Protein AF-A0A2G9NLF1-F1 (afdb_monomer)

Secondary structure (DSSP, 8-state):
-EEEEEP--TT-GGG-HHHHHHHHHHHHHGGGTEEEEE--HHHHTSTT---SEEEEEEEETT-SS-EEE--GGGGGT-TTS--SSSHHHHHHHHHHHTTS-SEEEEEEEEPP-TT--HHHHHHHHHHHHHHHHHT-

Sequence (136 aa):
MKKIYVLGNKGFEEDSLPLNIMDNLQVKFYDKGIEFIHVDPMEFFTDENDEEDLILIDTDVNTSVVRVLEDIDMIESTPNVSLHDFDLGTTLKIMKKLGKLKSVKIICVPQYFEGIDEGKILDDICEKIEEIMKSN

Structure (mmCIF, N/CA/C/O backbone):
data_AF-A0A2G9NLF1-F1
#
_entry.id   AF-A0A2G9NLF1-F1
#
loop_
_atom_site.group_PDB
_atom_site.id
_atom_site.type_symbol
_atom_site.label_atom_id
_atom_site.label_alt_id
_atom_site.label_comp_id
_atom_site.label_asym_id
_atom_site.label_entity_id
_atom_site.label_seq_id
_atom_site.pdbx_PDB_ins_code
_atom_site.Cartn_x
_atom_site.Cartn_y
_atom_site.Cartn_z
_atom_site.occupancy
_atom_site.B_iso_or_equiv
_atom_site.auth_seq_id
_atom_site.auth_comp_id
_atom_site.auth_asym_id
_atom_site.auth_atom_id
_atom_site.pdbx_PDB_model_num
ATOM 1 N N . MET A 1 1 ? -6.905 14.817 6.436 1.00 64.12 1 MET A N 1
ATOM 2 C CA . MET A 1 1 ? -6.043 14.277 5.365 1.00 64.12 1 MET A CA 1
ATOM 3 C C . MET A 1 1 ? -5.847 12.809 5.662 1.00 64.12 1 MET A C 1
ATOM 5 O O . MET A 1 1 ? -5.749 12.481 6.838 1.00 64.12 1 MET A O 1
ATOM 9 N N . LYS A 1 2 ? -5.895 11.943 4.649 1.00 77.56 2 LYS A N 1
ATOM 10 C CA . LYS A 1 2 ? -5.616 10.512 4.836 1.00 77.56 2 LYS A CA 1
ATOM 11 C C . LYS A 1 2 ? -4.124 10.282 4.635 1.00 77.56 2 LYS A C 1
ATOM 13 O O . LYS A 1 2 ? -3.570 10.819 3.677 1.00 77.56 2 LYS A O 1
ATOM 18 N N . LYS A 1 3 ? -3.498 9.517 5.522 1.00 83.12 3 LYS A N 1
ATOM 19 C CA . LYS A 1 3 ? -2.078 9.185 5.428 1.00 83.12 3 LYS A CA 1
ATOM 20 C C . LYS A 1 3 ? -1.914 7.810 4.797 1.00 83.12 3 LYS A C 1
ATOM 22 O O . LYS A 1 3 ? -2.695 6.899 5.061 1.00 83.12 3 LYS A O 1
ATOM 27 N N . ILE A 1 4 ? -0.926 7.688 3.925 1.00 84.94 4 ILE A N 1
ATOM 28 C CA . ILE A 1 4 ? -0.481 6.423 3.355 1.00 84.94 4 ILE A CA 1
ATOM 29 C C . ILE A 1 4 ? 0.993 6.291 3.694 1.00 84.94 4 ILE A C 1
ATOM 31 O O . ILE A 1 4 ? 1.803 7.149 3.342 1.00 84.94 4 ILE A O 1
ATOM 35 N N . TYR A 1 5 ? 1.334 5.221 4.393 1.00 83.88 5 TYR A N 1
ATOM 36 C CA . TYR A 1 5 ? 2.694 4.989 4.841 1.00 83.88 5 TYR A CA 1
ATOM 37 C C . TYR A 1 5 ? 3.415 4.121 3.822 1.00 83.88 5 TYR A C 1
ATOM 39 O O . TYR A 1 5 ? 2.937 3.049 3.461 1.00 83.88 5 TYR A O 1
ATOM 47 N N . VAL A 1 6 ? 4.550 4.601 3.334 1.00 80.69 6 VAL A N 1
ATOM 48 C CA . VAL A 1 6 ? 5.376 3.898 2.357 1.00 80.69 6 VAL A CA 1
ATOM 49 C C . VAL A 1 6 ? 6.554 3.291 3.098 1.00 80.69 6 VAL A C 1
ATOM 51 O O . VAL A 1 6 ? 7.309 4.003 3.755 1.00 80.69 6 VAL A O 1
ATOM 54 N N . LEU A 1 7 ? 6.681 1.977 3.000 1.00 76.38 7 LEU A N 1
ATOM 55 C CA . LEU A 1 7 ? 7.796 1.180 3.477 1.00 76.38 7 LEU A CA 1
ATOM 56 C C . LEU A 1 7 ? 8.724 0.925 2.285 1.00 76.38 7 LEU A C 1
ATOM 58 O O . LEU A 1 7 ? 8.271 0.747 1.153 1.00 76.38 7 LEU A O 1
ATOM 62 N N . GLY A 1 8 ? 10.025 0.989 2.532 1.00 66.31 8 GLY A N 1
ATOM 63 C CA . GLY A 1 8 ? 11.040 0.746 1.515 1.00 66.31 8 GLY A CA 1
ATOM 64 C C . GLY A 1 8 ? 12.390 1.321 1.918 1.00 66.31 8 GLY A C 1
ATOM 65 O O . GLY A 1 8 ? 12.482 2.296 2.675 1.00 66.31 8 GLY A O 1
ATOM 66 N N . ASN A 1 9 ? 13.454 0.729 1.399 1.00 65.06 9 ASN A N 1
ATOM 67 C CA . ASN A 1 9 ? 14.825 1.075 1.719 1.00 65.06 9 ASN A CA 1
ATOM 68 C C . ASN A 1 9 ? 15.547 1.674 0.504 1.00 65.06 9 ASN A C 1
ATOM 70 O O . ASN A 1 9 ? 15.893 0.979 -0.448 1.00 65.06 9 ASN A O 1
ATOM 74 N N . LYS A 1 10 ? 15.887 2.971 0.577 1.00 56.06 10 LYS A N 1
ATOM 75 C CA . LYS A 1 10 ? 16.693 3.661 -0.456 1.00 56.06 10 LYS A CA 1
ATOM 76 C C . LYS A 1 10 ? 18.085 3.047 -0.661 1.00 56.06 10 LYS A C 1
ATOM 78 O O . LYS A 1 10 ? 18.739 3.365 -1.649 1.00 56.06 10 LYS A O 1
ATOM 83 N N . GLY A 1 11 ? 18.566 2.233 0.280 1.00 52.09 11 GLY A N 1
ATOM 84 C CA . GLY A 1 11 ? 19.873 1.582 0.222 1.00 52.09 11 GLY A CA 1
ATOM 85 C C . GLY A 1 11 ? 19.940 0.353 -0.688 1.00 52.09 11 GLY A C 1
ATOM 86 O O . GLY A 1 11 ? 21.046 -0.100 -0.974 1.00 52.09 11 GLY A O 1
ATOM 87 N N . PHE A 1 12 ? 18.798 -0.168 -1.151 1.00 59.56 12 PHE A N 1
ATOM 88 C CA . PHE A 1 12 ? 18.723 -1.323 -2.045 1.00 59.56 12 PHE A CA 1
ATOM 89 C C . PHE A 1 12 ? 17.931 -0.952 -3.301 1.00 59.56 12 PHE A C 1
ATOM 91 O O . PHE A 1 12 ? 16.780 -0.538 -3.210 1.00 59.56 12 PHE A O 1
ATOM 98 N N . GLU A 1 13 ? 18.539 -1.096 -4.485 1.00 58.47 13 GLU A N 1
ATOM 99 C CA . GLU A 1 13 ? 17.883 -0.763 -5.765 1.00 58.47 13 GLU A CA 1
ATOM 100 C C . GLU A 1 13 ? 16.560 -1.529 -5.942 1.00 58.47 13 GLU A C 1
ATOM 102 O O . GLU A 1 13 ? 15.573 -0.952 -6.398 1.00 58.47 13 GLU A O 1
ATOM 107 N N . GLU A 1 14 ? 16.517 -2.777 -5.471 1.00 59.66 14 GLU A N 1
ATOM 108 C CA . GLU A 1 14 ? 15.363 -3.689 -5.507 1.00 59.66 14 GLU A CA 1
ATOM 109 C C . GLU A 1 14 ? 14.163 -3.201 -4.667 1.00 59.66 14 GLU A C 1
ATOM 111 O O . GLU A 1 14 ? 13.021 -3.529 -4.992 1.00 59.66 14 GLU A O 1
ATOM 116 N N . ASP A 1 15 ? 14.412 -2.367 -3.648 1.00 61.00 15 ASP A N 1
ATOM 117 C CA . ASP A 1 15 ? 13.430 -1.848 -2.677 1.00 61.00 15 ASP A CA 1
ATOM 118 C C . ASP A 1 15 ? 13.223 -0.319 -2.793 1.00 61.00 15 ASP A C 1
ATOM 120 O O . ASP A 1 15 ? 12.481 0.321 -2.045 1.00 61.00 15 ASP A O 1
ATOM 124 N N . SER A 1 16 ? 13.880 0.303 -3.776 1.00 67.50 16 SER A N 1
ATOM 125 C CA . SER A 1 16 ? 13.771 1.740 -4.042 1.00 67.50 16 SER A CA 1
ATOM 126 C C . SER A 1 16 ? 12.501 2.114 -4.814 1.00 67.50 16 SER A C 1
ATOM 128 O O . SER A 1 16 ? 12.134 3.289 -4.870 1.00 67.50 16 SER A O 1
ATOM 130 N N . LEU A 1 17 ? 11.804 1.128 -5.392 1.00 70.25 17 LEU A N 1
ATOM 131 C CA . LEU A 1 17 ? 10.680 1.354 -6.297 1.00 70.25 17 LEU A CA 1
ATOM 132 C C . LEU A 1 17 ? 9.517 2.123 -5.642 1.00 70.25 17 LEU A C 1
ATOM 134 O O . LEU A 1 17 ? 9.117 3.133 -6.225 1.00 70.25 17 LEU A O 1
ATOM 138 N N . PRO A 1 18 ? 9.013 1.760 -4.439 1.00 69.56 18 PRO A N 1
ATOM 139 C CA . PRO A 1 18 ? 7.953 2.521 -3.770 1.00 69.56 18 PRO A CA 1
ATOM 140 C C . PRO A 1 18 ? 8.362 3.961 -3.447 1.00 69.56 18 PRO A C 1
ATOM 142 O O . PRO A 1 18 ? 7.525 4.861 -3.456 1.00 69.56 18 PRO A O 1
ATOM 145 N N . LEU A 1 19 ? 9.652 4.195 -3.202 1.00 73.12 19 LEU A N 1
ATOM 146 C CA . LEU A 1 19 ? 10.200 5.509 -2.862 1.00 73.12 19 LEU A CA 1
ATOM 147 C C . LEU A 1 19 ? 10.369 6.390 -4.098 1.00 73.12 19 LEU A C 1
ATOM 149 O O . LEU A 1 19 ? 10.076 7.581 -4.035 1.00 73.12 19 LEU A O 1
ATOM 153 N N . ASN A 1 20 ? 10.783 5.808 -5.223 1.00 74.56 20 ASN A N 1
ATOM 154 C CA . ASN A 1 20 ? 10.922 6.514 -6.497 1.00 74.56 20 ASN A CA 1
ATOM 155 C C . ASN A 1 20 ? 9.558 6.951 -7.046 1.00 74.56 20 ASN A C 1
ATOM 157 O O . ASN A 1 20 ? 9.416 8.046 -7.590 1.00 74.56 20 ASN A O 1
ATOM 161 N N . ILE A 1 21 ? 8.531 6.114 -6.878 1.00 79.00 21 ILE A N 1
ATOM 162 C CA . ILE A 1 21 ? 7.167 6.441 -7.307 1.00 79.00 21 ILE A CA 1
ATOM 163 C C . ILE A 1 21 ? 6.405 7.292 -6.284 1.00 79.00 21 ILE A C 1
ATOM 165 O O . ILE A 1 21 ? 5.389 7.882 -6.649 1.00 79.00 21 ILE A O 1
ATOM 169 N N . MET A 1 22 ? 6.885 7.394 -5.038 1.00 82.12 22 MET A N 1
ATOM 170 C CA . MET A 1 22 ? 6.237 8.164 -3.970 1.00 82.12 22 MET A CA 1
ATOM 171 C C . MET A 1 22 ? 6.013 9.620 -4.377 1.00 82.12 22 MET A C 1
ATOM 173 O O . MET A 1 22 ? 4.906 10.127 -4.216 1.00 82.12 22 MET A O 1
ATOM 177 N N . ASP A 1 23 ? 7.020 10.269 -4.966 1.00 81.06 23 ASP A N 1
ATOM 178 C CA . ASP A 1 23 ? 6.915 11.663 -5.407 1.00 81.06 23 ASP A CA 1
ATOM 179 C C . ASP 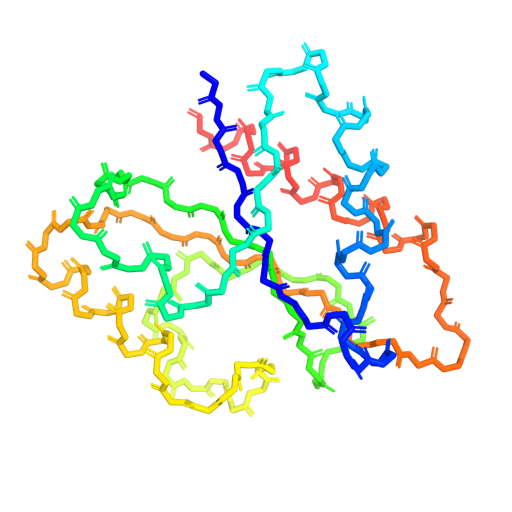A 1 23 ? 5.811 11.826 -6.468 1.00 81.06 23 ASP A C 1
ATOM 181 O O . ASP A 1 23 ? 4.997 12.751 -6.408 1.00 81.06 23 ASP A O 1
ATOM 185 N N . ASN A 1 24 ? 5.712 10.878 -7.408 1.00 83.06 24 ASN A N 1
ATOM 186 C CA . ASN A 1 24 ? 4.665 10.870 -8.433 1.00 83.06 24 ASN A CA 1
ATOM 187 C C . ASN A 1 24 ? 3.272 10.630 -7.834 1.00 83.06 24 ASN A C 1
ATOM 189 O O . ASN A 1 24 ? 2.302 11.277 -8.240 1.00 83.06 24 ASN A O 1
ATOM 193 N N . LEU A 1 25 ? 3.160 9.720 -6.863 1.00 82.81 25 LEU A N 1
ATOM 194 C CA . LEU A 1 25 ? 1.917 9.460 -6.136 1.00 82.81 25 LEU A CA 1
ATOM 195 C C . LEU A 1 25 ? 1.484 10.694 -5.340 1.00 82.81 25 LEU A C 1
ATOM 197 O O . LEU A 1 25 ? 0.319 11.090 -5.395 1.00 82.81 25 LEU A O 1
ATOM 201 N N . GLN A 1 26 ? 2.425 11.353 -4.668 1.00 83.56 26 GLN A N 1
ATOM 202 C CA . GLN A 1 26 ? 2.163 12.559 -3.900 1.00 83.56 26 GLN A CA 1
ATOM 203 C C . GLN A 1 26 ? 1.652 13.686 -4.794 1.00 83.56 26 GLN A C 1
ATOM 205 O O . GLN A 1 26 ? 0.665 14.323 -4.441 1.00 83.56 26 GLN A O 1
ATOM 210 N N . VAL A 1 27 ? 2.230 13.876 -5.985 1.00 84.00 27 VAL A N 1
ATOM 211 C CA . VAL A 1 27 ? 1.712 14.835 -6.975 1.00 84.00 27 VAL A CA 1
ATOM 212 C C . VAL A 1 27 ? 0.311 14.440 -7.460 1.00 84.00 27 VAL A C 1
ATOM 214 O O . VAL A 1 27 ? -0.584 15.284 -7.465 1.00 84.00 27 VAL A O 1
ATOM 217 N N . LYS A 1 28 ? 0.079 13.171 -7.830 1.00 83.75 28 LYS A N 1
ATOM 218 C CA . LYS A 1 28 ? -1.221 12.704 -8.361 1.00 83.75 28 LYS A CA 1
ATOM 219 C C . LYS A 1 28 ? -2.370 12.812 -7.352 1.00 83.75 28 LYS A C 1
ATOM 221 O O . LYS A 1 28 ? -3.519 12.999 -7.751 1.00 83.75 28 LYS A O 1
ATOM 226 N N . PHE A 1 29 ? -2.087 12.653 -6.063 1.00 84.19 29 PHE A N 1
ATOM 227 C CA . PHE A 1 29 ? -3.106 12.618 -5.013 1.00 84.19 29 PHE A CA 1
ATOM 228 C C . PHE A 1 29 ? -3.087 13.842 -4.084 1.00 84.19 29 PHE A C 1
ATOM 230 O O . PHE A 1 29 ? -3.904 13.904 -3.161 1.00 84.19 29 PHE A O 1
ATOM 237 N N . TYR A 1 30 ? -2.240 14.840 -4.359 1.00 81.62 30 TYR A N 1
ATOM 238 C CA . TYR A 1 30 ? -2.193 16.101 -3.613 1.00 81.62 30 TYR A CA 1
ATOM 239 C C . TYR A 1 30 ? -3.574 16.770 -3.543 1.00 81.62 30 TYR A C 1
ATOM 241 O O . TYR A 1 30 ? -4.074 17.075 -2.459 1.00 81.62 30 TYR A O 1
ATOM 249 N N . ASP A 1 31 ? -4.255 16.883 -4.689 1.00 81.69 31 ASP A N 1
ATOM 250 C CA . ASP A 1 31 ? -5.598 17.475 -4.795 1.00 81.69 31 ASP A CA 1
ATOM 251 C C . ASP A 1 31 ? -6.691 16.652 -4.088 1.00 81.69 31 ASP A C 1
ATOM 253 O O . ASP A 1 31 ? -7.791 17.145 -3.836 1.00 81.69 31 ASP A O 1
ATOM 257 N N . LYS A 1 32 ? -6.397 15.391 -3.746 1.00 80.12 32 LYS A N 1
ATOM 258 C CA . LYS A 1 32 ? -7.298 14.483 -3.020 1.00 80.12 32 LYS A CA 1
ATOM 259 C C . LYS A 1 32 ? -7.063 14.509 -1.502 1.00 80.12 32 LYS A C 1
ATOM 261 O O . LYS A 1 32 ? -7.756 13.802 -0.773 1.00 80.12 32 LYS A O 1
ATOM 266 N N . GLY A 1 33 ? -6.118 15.320 -1.011 1.00 82.44 33 GLY A N 1
ATOM 267 C CA . GLY A 1 33 ? -5.822 15.451 0.419 1.00 82.44 33 GLY A CA 1
ATOM 268 C C . GLY A 1 33 ? -5.219 14.187 1.041 1.00 82.44 33 GLY A C 1
ATOM 269 O O . GLY A 1 33 ? -5.475 13.904 2.220 1.00 82.44 33 GLY A O 1
ATOM 270 N N . ILE A 1 34 ? -4.470 13.422 0.237 1.00 84.06 34 ILE A N 1
ATOM 271 C CA . ILE A 1 34 ? -3.703 12.251 0.670 1.00 84.06 34 ILE A CA 1
ATOM 272 C C . ILE A 1 34 ? -2.247 12.658 0.869 1.00 84.06 34 ILE A C 1
ATOM 274 O O . ILE A 1 34 ? -1.663 13.333 0.024 1.00 84.06 34 ILE A O 1
ATOM 278 N N . GLU A 1 35 ? -1.668 12.219 1.975 1.00 83.88 35 GLU A N 1
ATOM 279 C CA . GLU A 1 35 ? -0.265 12.428 2.307 1.00 83.88 35 GLU A CA 1
ATOM 280 C C . GLU A 1 35 ? 0.471 11.088 2.281 1.00 83.88 35 GLU A C 1
ATOM 282 O O . GLU A 1 35 ? 0.023 10.133 2.915 1.00 83.88 35 GLU A O 1
ATOM 287 N N . PHE A 1 36 ? 1.581 11.014 1.544 1.00 84.50 36 PHE A N 1
ATOM 288 C CA . PHE A 1 36 ? 2.457 9.844 1.529 1.00 84.50 36 PHE A CA 1
ATOM 289 C C . PHE A 1 36 ? 3.632 10.099 2.465 1.00 84.50 36 PHE A C 1
ATOM 291 O O . PHE A 1 36 ? 4.313 11.115 2.336 1.00 84.50 36 PHE A O 1
ATOM 298 N N . ILE A 1 37 ? 3.852 9.193 3.414 1.00 83.56 37 ILE A N 1
ATOM 299 C CA . ILE A 1 37 ? 4.890 9.328 4.43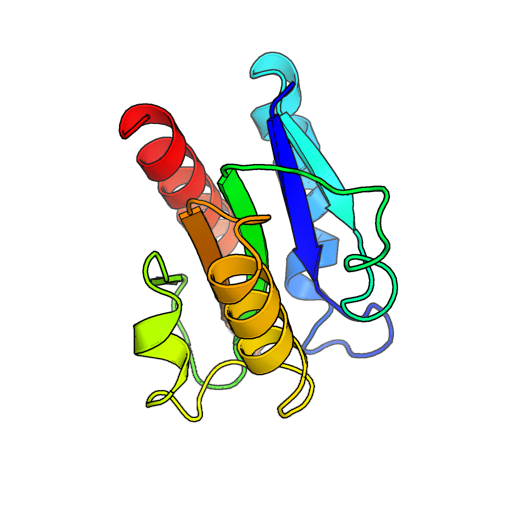6 1.00 83.56 37 ILE A CA 1
ATOM 300 C C . ILE A 1 37 ? 5.795 8.108 4.352 1.00 83.56 37 ILE A C 1
ATOM 302 O O . ILE A 1 37 ? 5.354 6.990 4.607 1.00 83.56 37 ILE A O 1
ATOM 306 N N . HIS A 1 38 ? 7.064 8.319 4.008 1.00 81.50 38 HIS A N 1
ATOM 307 C CA . HIS A 1 38 ? 8.075 7.272 4.131 1.00 81.50 38 HIS A CA 1
ATOM 308 C C . HIS A 1 38 ? 8.364 7.025 5.611 1.00 81.50 38 HIS A C 1
ATOM 310 O O . HIS A 1 38 ? 8.688 7.967 6.336 1.00 81.50 38 HIS A O 1
ATOM 316 N N . VAL A 1 39 ? 8.230 5.778 6.057 1.00 74.06 39 VAL A N 1
ATOM 317 C CA . VAL A 1 39 ? 8.499 5.383 7.444 1.00 74.06 39 VAL A CA 1
ATOM 318 C C . VAL A 1 39 ? 9.296 4.091 7.488 1.00 74.06 39 VAL A C 1
ATOM 320 O O .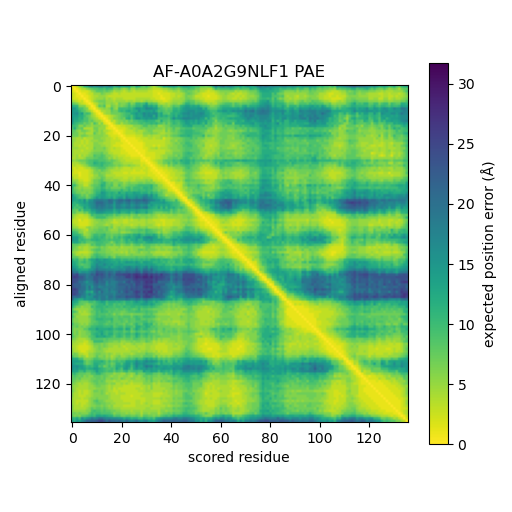 VAL A 1 39 ? 9.113 3.202 6.658 1.00 74.06 39 VAL A O 1
ATOM 323 N N . ASP A 1 40 ? 10.175 3.982 8.480 1.00 69.38 40 ASP A N 1
ATOM 324 C CA . ASP A 1 40 ? 10.770 2.700 8.837 1.00 69.38 40 ASP A CA 1
ATOM 325 C C . ASP A 1 40 ? 9.742 1.886 9.648 1.00 69.38 40 ASP A C 1
ATOM 327 O O . ASP A 1 40 ? 9.116 2.450 10.558 1.00 69.38 40 ASP A O 1
ATOM 331 N N . PRO A 1 41 ? 9.558 0.580 9.365 1.00 64.69 41 PRO A N 1
ATOM 332 C CA . PRO A 1 41 ? 8.686 -0.291 10.147 1.00 64.69 41 PRO A CA 1
ATOM 333 C C . PRO A 1 41 ? 8.889 -0.163 11.661 1.00 64.69 41 PRO A C 1
ATOM 335 O O . PRO A 1 41 ? 7.916 -0.166 12.409 1.00 64.69 41 PRO A O 1
ATOM 338 N N . MET A 1 42 ? 10.137 -0.038 12.125 1.00 62.88 42 MET A N 1
ATOM 339 C CA . MET A 1 42 ? 10.456 0.022 13.552 1.00 62.88 42 MET A CA 1
ATOM 340 C C . MET A 1 42 ? 10.051 1.350 14.195 1.00 62.88 42 MET A C 1
ATOM 342 O O . MET A 1 42 ? 9.657 1.368 15.360 1.00 62.88 42 MET A O 1
ATOM 346 N N . GLU A 1 43 ? 10.129 2.458 13.457 1.00 63.78 43 GLU A N 1
ATOM 347 C CA . GLU A 1 43 ? 9.752 3.783 13.966 1.00 63.78 43 GLU A CA 1
ATOM 348 C C . GLU A 1 43 ? 8.238 4.018 13.892 1.00 63.78 43 GLU A C 1
ATOM 350 O O . GLU A 1 43 ? 7.670 4.733 14.725 1.00 63.78 43 GLU A O 1
ATOM 355 N N . PHE A 1 44 ? 7.568 3.375 12.930 1.00 66.56 44 PHE A N 1
ATOM 356 C CA . PHE A 1 44 ? 6.146 3.559 12.668 1.00 66.56 44 PHE A CA 1
ATOM 357 C C . PHE A 1 44 ? 5.245 3.163 13.850 1.00 66.56 44 PHE A C 1
ATOM 359 O O . PHE A 1 44 ? 4.250 3.834 14.127 1.00 66.56 44 PHE A O 1
ATOM 366 N N . PHE A 1 45 ? 5.608 2.108 14.582 1.00 61.62 45 PHE A N 1
ATOM 367 C CA . PHE A 1 45 ? 4.784 1.520 15.647 1.00 61.62 45 PHE A CA 1
ATOM 368 C C . PHE A 1 45 ? 4.907 2.181 17.023 1.00 61.62 45 PHE A C 1
ATOM 370 O O . PHE A 1 45 ? 4.478 1.610 18.030 1.00 61.62 45 PHE A O 1
ATOM 377 N N . THR A 1 46 ? 5.493 3.370 17.096 1.00 57.25 46 THR A N 1
ATOM 378 C CA . THR A 1 46 ? 5.511 4.151 18.335 1.00 57.25 46 THR A CA 1
ATOM 379 C C . THR A 1 46 ? 4.100 4.663 18.669 1.00 57.25 46 THR A C 1
ATOM 381 O O . THR A 1 46 ? 3.270 4.847 17.779 1.00 57.25 46 THR A O 1
ATOM 384 N N . ASP A 1 47 ? 3.800 4.860 19.963 1.00 52.44 47 ASP A N 1
ATOM 385 C CA . ASP A 1 47 ? 2.465 5.198 20.516 1.00 52.44 47 ASP A CA 1
ATOM 386 C C . ASP A 1 47 ? 1.800 6.468 19.924 1.00 52.44 47 ASP A C 1
ATOM 388 O O . ASP A 1 47 ? 0.693 6.823 20.317 1.00 52.44 47 ASP A O 1
ATOM 392 N N . GLU A 1 48 ? 2.454 7.163 18.994 1.00 51.66 48 GLU A N 1
ATOM 393 C CA . GLU A 1 48 ? 1.981 8.398 18.368 1.00 51.66 48 GLU A CA 1
ATOM 394 C C . GLU A 1 48 ? 1.100 8.162 17.121 1.00 51.66 48 GLU A C 1
ATOM 396 O O . GLU A 1 48 ? 0.413 9.086 16.682 1.00 51.66 48 GLU A O 1
ATOM 401 N N . ASN A 1 49 ? 1.061 6.938 16.571 1.00 55.84 49 ASN A N 1
ATOM 402 C CA . ASN A 1 49 ? 0.253 6.575 15.395 1.00 55.84 49 ASN A CA 1
ATOM 403 C C . ASN A 1 49 ? -0.956 5.688 15.767 1.00 55.84 49 ASN A C 1
ATOM 405 O O . ASN A 1 49 ? -1.029 4.519 15.389 1.00 55.84 49 ASN A O 1
ATOM 409 N N . ASP A 1 50 ? -1.929 6.245 16.493 1.00 56.75 50 ASP A N 1
ATOM 410 C CA . ASP A 1 50 ? -3.233 5.605 16.744 1.00 56.75 50 ASP A CA 1
ATOM 411 C C . ASP A 1 50 ? -4.194 5.829 15.550 1.00 56.75 50 ASP A C 1
ATOM 413 O O . ASP A 1 50 ? -5.226 6.496 15.669 1.00 56.75 50 ASP A O 1
ATOM 417 N N . GLU A 1 51 ? -3.849 5.315 14.363 1.00 66.81 51 GLU A N 1
ATOM 418 C CA . GLU A 1 51 ? -4.773 5.317 13.217 1.00 66.81 51 GLU A CA 1
ATOM 419 C C . GLU A 1 51 ? -5.643 4.052 13.213 1.00 66.81 51 GLU A C 1
ATOM 421 O O . GLU A 1 51 ? -5.145 2.927 13.163 1.00 66.81 51 GLU A O 1
ATOM 426 N N . GLU A 1 52 ? -6.970 4.232 13.2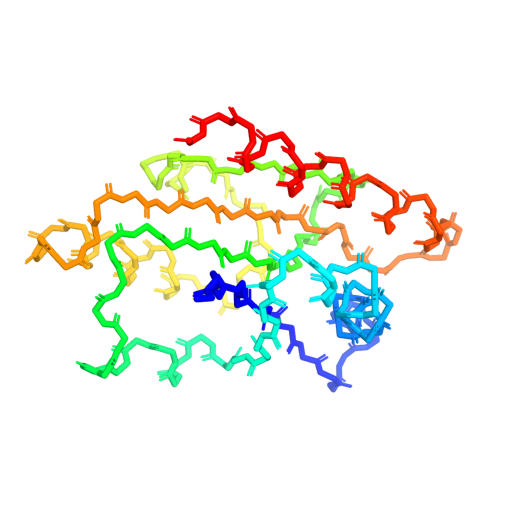49 1.00 68.06 52 GLU A N 1
ATOM 427 C CA . GLU A 1 52 ? -7.916 3.109 13.233 1.00 68.06 52 GLU A CA 1
ATOM 428 C C . GLU A 1 52 ? -7.865 2.321 11.908 1.00 68.06 52 GLU A C 1
ATOM 430 O O . GLU A 1 52 ? -8.022 1.098 11.927 1.00 68.06 52 GLU A O 1
ATOM 435 N N . ASP A 1 53 ? -7.615 3.010 10.789 1.00 74.94 53 ASP A N 1
ATOM 436 C CA . ASP A 1 53 ? -7.575 2.454 9.433 1.00 74.94 53 ASP A CA 1
ATOM 437 C C . ASP A 1 53 ? -6.224 2.737 8.774 1.00 74.94 53 ASP A C 1
ATOM 439 O O . ASP A 1 53 ? -5.974 3.827 8.259 1.00 74.94 53 ASP A O 1
ATOM 443 N N . LEU A 1 54 ? -5.353 1.734 8.772 1.00 79.25 54 LEU A N 1
ATOM 444 C CA . LEU A 1 54 ? -3.985 1.872 8.299 1.00 79.25 54 LEU A CA 1
ATOM 445 C C . LEU A 1 54 ? -3.860 1.505 6.817 1.00 79.25 54 LEU A C 1
ATOM 447 O O . LEU A 1 54 ? -4.292 0.427 6.409 1.00 79.25 54 LEU A O 1
ATOM 451 N N . ILE A 1 55 ? -3.213 2.355 6.015 1.00 83.75 55 ILE A N 1
ATOM 452 C CA . ILE A 1 55 ? -2.842 2.034 4.629 1.00 83.75 55 ILE A CA 1
ATOM 453 C C . ILE A 1 55 ? -1.318 2.050 4.511 1.00 83.75 55 ILE A C 1
ATOM 455 O O . ILE A 1 55 ? -0.686 3.088 4.710 1.00 83.75 55 ILE A O 1
ATOM 459 N N . LEU A 1 56 ? -0.748 0.898 4.173 1.00 82.00 56 LEU A N 1
ATOM 460 C CA . LEU A 1 56 ? 0.681 0.686 3.977 1.00 82.00 56 LEU A CA 1
ATOM 461 C C . LEU A 1 56 ? 0.971 0.389 2.503 1.00 82.00 56 LEU A C 1
ATOM 463 O O . LEU A 1 56 ? 0.173 -0.267 1.837 1.00 82.00 56 LEU A O 1
ATOM 467 N N . ILE A 1 57 ? 2.120 0.827 2.006 1.00 81.56 57 ILE A N 1
ATOM 468 C CA . ILE A 1 57 ? 2.709 0.405 0.734 1.00 81.56 57 ILE A CA 1
ATOM 469 C C . ILE A 1 57 ? 4.033 -0.258 1.076 1.00 81.56 57 ILE A C 1
ATOM 471 O O . ILE A 1 57 ? 4.819 0.342 1.797 1.00 81.56 57 ILE A O 1
ATOM 475 N N . ASP A 1 58 ? 4.269 -1.468 0.591 1.00 75.00 58 ASP A N 1
ATOM 476 C CA . ASP A 1 58 ? 5.482 -2.227 0.898 1.00 75.00 58 ASP A CA 1
ATOM 477 C C . ASP A 1 58 ? 5.958 -3.009 -0.319 1.00 75.00 58 ASP A C 1
ATOM 479 O O . ASP A 1 58 ? 5.149 -3.366 -1.181 1.00 75.00 58 ASP A O 1
ATOM 483 N N . THR A 1 59 ? 7.251 -3.301 -0.386 1.00 72.31 59 THR A N 1
ATOM 484 C CA . THR A 1 59 ? 7.810 -4.122 -1.458 1.00 72.31 59 THR A CA 1
ATOM 485 C C . THR A 1 59 ? 7.579 -5.609 -1.168 1.00 72.31 59 THR A C 1
ATOM 487 O O . THR A 1 59 ? 7.685 -6.103 -0.049 1.00 72.31 59 THR A O 1
ATOM 490 N N . ASP A 1 60 ? 7.249 -6.374 -2.200 1.00 71.31 60 ASP A N 1
ATOM 491 C CA . ASP A 1 60 ? 7.065 -7.818 -2.176 1.00 71.31 60 ASP A CA 1
ATOM 492 C C . ASP A 1 60 ? 8.020 -8.445 -3.203 1.00 71.31 60 ASP A C 1
ATOM 494 O O . ASP A 1 60 ? 7.898 -8.245 -4.414 1.00 71.31 60 ASP A O 1
ATOM 498 N N . VAL A 1 61 ? 9.012 -9.186 -2.694 1.00 62.44 61 VAL A N 1
ATOM 499 C CA . VAL A 1 61 ? 10.094 -9.797 -3.487 1.00 62.44 61 VAL A CA 1
ATOM 500 C C . VAL A 1 61 ? 9.619 -10.977 -4.337 1.00 62.44 61 VAL A C 1
ATOM 502 O O . VAL A 1 61 ? 10.308 -11.381 -5.270 1.00 62.44 61 VAL A O 1
ATOM 505 N N . ASN A 1 62 ? 8.439 -11.541 -4.063 1.00 60.25 62 ASN A N 1
ATOM 506 C CA . ASN A 1 62 ? 7.931 -12.718 -4.769 1.00 60.25 62 ASN A CA 1
ATOM 507 C C . ASN A 1 62 ? 6.692 -12.432 -5.629 1.00 60.25 62 ASN A C 1
ATOM 509 O O . ASN A 1 62 ? 6.150 -13.359 -6.240 1.00 60.25 62 ASN A O 1
ATOM 513 N N . THR A 1 63 ? 6.237 -11.178 -5.716 1.00 65.50 63 THR A N 1
ATOM 514 C CA . THR A 1 63 ? 5.182 -10.776 -6.652 1.00 65.50 63 THR A CA 1
ATOM 515 C C . THR A 1 63 ? 5.762 -10.072 -7.875 1.00 65.50 63 THR A C 1
ATOM 517 O O . THR A 1 63 ? 6.761 -9.370 -7.807 1.00 65.50 63 THR A O 1
ATOM 520 N N . SER A 1 64 ? 5.109 -10.266 -9.019 1.00 66.25 64 SER A N 1
ATOM 521 C CA . SER A 1 64 ? 5.347 -9.504 -10.258 1.00 66.25 64 SER A CA 1
ATOM 522 C C . SER A 1 64 ? 4.216 -8.510 -10.543 1.00 66.25 64 SER A C 1
ATOM 524 O O . SER A 1 64 ? 4.225 -7.829 -11.565 1.00 66.25 64 SER A O 1
ATOM 526 N N . VAL A 1 65 ? 3.225 -8.445 -9.648 1.00 73.62 65 VAL A N 1
ATOM 527 C CA . VAL A 1 65 ? 2.010 -7.637 -9.783 1.00 73.62 65 VAL A CA 1
ATOM 528 C C . VAL A 1 65 ? 1.676 -6.935 -8.473 1.00 73.62 65 VAL A C 1
ATOM 530 O O . VAL A 1 65 ? 1.911 -7.479 -7.390 1.00 73.62 65 VAL A O 1
ATOM 533 N N . VAL A 1 66 ? 1.083 -5.747 -8.573 1.00 80.94 66 VAL A N 1
ATOM 534 C CA . VAL A 1 66 ? 0.595 -4.998 -7.411 1.00 80.94 66 VAL A CA 1
ATOM 535 C C . VAL A 1 66 ? -0.628 -5.706 -6.829 1.00 80.94 66 VAL A C 1
ATOM 537 O O . VAL A 1 66 ? -1.581 -6.026 -7.545 1.00 80.94 66 VAL A O 1
ATOM 540 N N . ARG A 1 67 ? -0.625 -5.959 -5.520 1.00 80.56 67 ARG A N 1
ATOM 541 C CA . ARG A 1 67 ? -1.729 -6.632 -4.813 1.00 80.56 67 ARG A CA 1
ATOM 542 C C . ARG A 1 67 ? -2.076 -5.900 -3.526 1.00 80.56 67 ARG A C 1
ATOM 544 O O . ARG A 1 67 ? -1.210 -5.307 -2.900 1.00 80.56 67 ARG A O 1
ATOM 551 N N . VAL A 1 68 ? -3.341 -5.972 -3.120 1.00 82.00 68 VAL A N 1
ATOM 552 C CA . VAL A 1 68 ? -3.813 -5.394 -1.856 1.00 82.00 68 VAL A CA 1
ATOM 553 C C . VAL A 1 68 ? -4.145 -6.521 -0.889 1.00 82.00 68 VAL A C 1
ATOM 555 O O . VAL A 1 68 ? -4.905 -7.431 -1.220 1.00 82.00 68 VAL A O 1
ATOM 558 N N . LEU A 1 69 ? -3.565 -6.458 0.303 1.00 77.62 69 LEU A N 1
ATOM 559 C CA . LEU A 1 69 ? -3.877 -7.309 1.440 1.00 77.62 69 LEU A CA 1
ATOM 560 C C . LEU A 1 69 ? -4.739 -6.514 2.415 1.00 77.62 69 LEU A C 1
ATOM 562 O O . LEU A 1 69 ? -4.264 -5.555 3.007 1.00 77.62 69 LEU A O 1
ATOM 566 N N . GLU A 1 70 ? -5.998 -6.909 2.576 1.00 75.81 70 GLU A N 1
ATOM 567 C CA . GLU A 1 70 ? -6.945 -6.243 3.488 1.00 75.81 70 GLU A CA 1
ATOM 568 C C . GLU A 1 70 ? -7.109 -6.973 4.825 1.00 75.81 70 GLU A C 1
ATOM 570 O O . GLU A 1 70 ? -7.691 -6.436 5.766 1.00 75.81 70 GLU A O 1
ATOM 575 N N . ASP A 1 71 ? -6.616 -8.209 4.911 1.00 68.38 71 ASP A N 1
ATOM 576 C CA . ASP A 1 71 ? -6.726 -9.025 6.109 1.00 68.38 71 ASP A CA 1
ATOM 577 C C . ASP A 1 71 ? -5.343 -9.421 6.614 1.00 68.38 71 ASP A C 1
ATOM 579 O O . ASP A 1 71 ? -4.589 -10.159 5.979 1.00 68.38 71 ASP A O 1
ATOM 583 N N . ILE A 1 72 ? -5.025 -8.922 7.800 1.00 66.00 72 ILE A N 1
ATOM 584 C CA . ILE A 1 72 ? -3.791 -9.225 8.507 1.00 66.00 72 ILE A CA 1
ATOM 585 C C . ILE A 1 72 ? -3.685 -10.699 8.917 1.00 66.00 72 ILE A C 1
ATOM 587 O O . ILE A 1 72 ? -2.583 -11.229 9.053 1.00 66.00 72 ILE A O 1
ATOM 591 N N . ASP A 1 73 ? -4.816 -11.383 9.098 1.00 62.31 73 ASP A N 1
ATOM 592 C CA . ASP A 1 73 ? -4.824 -12.802 9.439 1.00 62.31 73 ASP A CA 1
ATOM 593 C C . ASP A 1 73 ? -4.387 -13.650 8.222 1.00 62.31 73 ASP A C 1
ATOM 595 O O . ASP A 1 73 ? -3.839 -14.739 8.387 1.00 62.31 73 ASP A O 1
ATOM 599 N N . MET A 1 74 ? -4.476 -13.105 6.997 1.00 59.38 74 MET A N 1
ATOM 600 C CA . MET A 1 74 ? -3.894 -13.715 5.790 1.00 59.38 74 MET A CA 1
ATOM 601 C C . MET A 1 74 ? -2.360 -13.606 5.741 1.00 59.38 74 MET A C 1
ATOM 603 O O . MET A 1 74 ? -1.719 -14.350 4.996 1.00 59.38 74 MET A O 1
ATOM 607 N N . ILE A 1 75 ? -1.747 -12.735 6.556 1.00 60.81 75 ILE A N 1
ATOM 608 C CA . ILE A 1 75 ? -0.287 -12.534 6.586 1.00 60.81 75 ILE A CA 1
ATOM 609 C C . ILE A 1 75 ? 0.438 -13.740 7.227 1.00 60.81 75 ILE A C 1
ATOM 611 O O . ILE A 1 75 ? 1.636 -13.901 7.035 1.00 60.81 75 ILE A O 1
ATOM 615 N N . GLU A 1 76 ? -0.257 -14.663 7.912 1.00 50.53 76 GLU A N 1
ATOM 616 C CA . GLU A 1 76 ? 0.365 -15.884 8.480 1.00 50.53 76 GLU A CA 1
ATOM 617 C C . GLU A 1 76 ? 0.785 -16.940 7.460 1.00 50.53 76 GLU A C 1
ATOM 619 O O . GLU A 1 76 ? 1.552 -17.836 7.803 1.00 50.53 76 GLU A O 1
ATOM 624 N N . SER A 1 77 ? 0.276 -16.872 6.228 1.00 41.50 77 SER A N 1
ATOM 625 C CA . SER A 1 77 ? 0.356 -18.002 5.289 1.00 41.50 77 SER A CA 1
ATOM 626 C C . SER A 1 77 ? 1.003 -17.679 3.946 1.00 41.50 77 SER A C 1
ATOM 628 O O . SER A 1 77 ? 1.232 -18.591 3.155 1.00 41.50 77 SER A O 1
ATOM 630 N N . THR A 1 78 ? 1.313 -16.414 3.663 1.00 40.66 78 THR A N 1
ATOM 631 C CA . THR A 1 78 ? 2.101 -16.041 2.482 1.00 40.66 78 THR A CA 1
ATOM 632 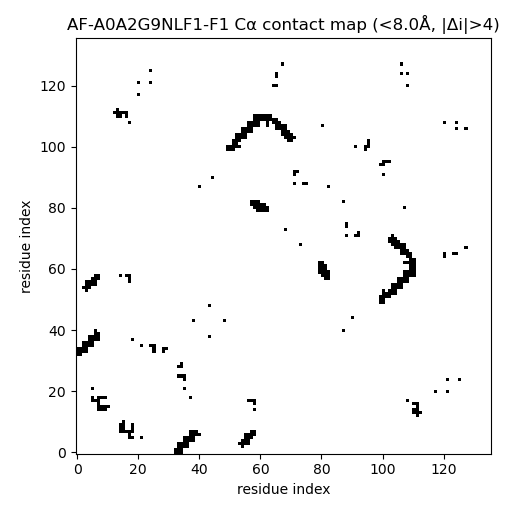C C . THR A 1 78 ? 3.541 -15.760 2.898 1.00 40.66 78 THR A C 1
ATOM 634 O O . THR A 1 78 ? 3.794 -14.674 3.413 1.00 40.66 78 THR A O 1
ATOM 637 N N . PRO A 1 79 ? 4.495 -16.675 2.649 1.00 39.75 79 PRO A N 1
ATOM 638 C CA . PRO A 1 79 ? 5.920 -16.482 2.946 1.00 39.75 79 PRO A CA 1
ATOM 639 C C . PRO A 1 79 ? 6.599 -15.465 2.002 1.00 39.75 79 PRO A C 1
ATOM 641 O O . PRO A 1 79 ? 7.782 -15.579 1.713 1.00 39.75 79 PRO A O 1
ATOM 644 N N . ASN A 1 80 ? 5.833 -14.519 1.450 1.00 48.91 80 ASN A N 1
ATOM 645 C CA . ASN A 1 80 ? 6.107 -13.967 0.126 1.00 48.91 80 ASN A CA 1
ATOM 646 C C . ASN A 1 80 ? 6.352 -12.457 0.105 1.00 48.91 80 ASN A C 1
ATOM 648 O O . ASN A 1 80 ? 7.078 -12.024 -0.777 1.00 48.91 80 ASN A O 1
ATOM 652 N N . VAL A 1 81 ? 5.815 -11.685 1.055 1.00 47.94 81 VAL A N 1
ATOM 653 C CA . VAL A 1 81 ? 6.055 -10.232 1.126 1.00 47.94 81 VAL A CA 1
ATOM 654 C C . VAL A 1 81 ? 7.488 -10.000 1.605 1.00 47.94 81 VAL A C 1
ATOM 656 O O . VAL A 1 81 ? 7.904 -10.654 2.560 1.00 47.94 81 VAL A O 1
ATOM 659 N N . SER A 1 82 ? 8.224 -9.071 0.986 1.00 48.22 82 SER A N 1
ATOM 660 C CA . SER A 1 82 ? 9.542 -8.620 1.453 1.00 48.22 82 SER A CA 1
ATOM 661 C C . SER A 1 82 ? 9.387 -7.701 2.653 1.00 48.22 82 SER A C 1
ATOM 663 O O . SER A 1 82 ? 9.888 -6.586 2.702 1.00 48.22 82 SER A O 1
ATOM 665 N N . LEU A 1 83 ? 8.701 -8.207 3.661 1.00 49.78 83 LEU A N 1
ATOM 666 C CA . LEU A 1 83 ? 8.918 -7.755 5.010 1.00 49.78 83 LEU A CA 1
ATOM 667 C C . LEU A 1 83 ? 10.341 -8.167 5.354 1.00 49.78 83 LEU A C 1
ATOM 669 O O . LEU A 1 83 ? 10.741 -9.277 5.019 1.00 49.78 83 LEU A O 1
ATOM 673 N N . HIS A 1 84 ? 11.092 -7.319 6.040 1.00 50.06 84 HIS A N 1
ATOM 674 C CA . HIS A 1 84 ? 12.432 -7.602 6.570 1.00 50.06 84 HIS A CA 1
ATOM 675 C C . HIS A 1 84 ? 12.450 -8.709 7.670 1.00 50.06 84 HIS A C 1
ATOM 677 O O . HIS A 1 84 ? 13.194 -8.634 8.641 1.00 50.06 84 HIS A O 1
ATOM 683 N N . ASP A 1 85 ? 11.643 -9.754 7.473 1.00 46.31 85 ASP A N 1
ATOM 684 C CA . ASP A 1 85 ? 11.357 -10.945 8.255 1.00 46.31 85 ASP A CA 1
ATOM 685 C C . ASP A 1 85 ? 10.701 -10.702 9.627 1.00 46.31 85 ASP A C 1
ATOM 687 O O . ASP A 1 85 ? 11.237 -10.094 10.544 1.00 46.31 85 ASP A O 1
ATOM 691 N N . PHE A 1 86 ? 9.509 -11.279 9.793 1.00 49.47 86 PHE A N 1
ATOM 692 C CA . PHE A 1 86 ? 8.863 -11.590 11.076 1.00 49.47 86 PHE A CA 1
ATOM 693 C C . PHE A 1 86 ? 8.247 -10.445 11.914 1.00 49.47 86 PHE A C 1
ATOM 695 O O . PHE A 1 86 ? 7.244 -10.706 12.588 1.00 49.47 86 PHE A O 1
ATOM 702 N N . ASP A 1 87 ? 8.725 -9.197 11.848 1.00 57.72 87 ASP A N 1
ATOM 703 C CA . ASP A 1 87 ? 8.285 -8.164 12.810 1.00 57.72 87 ASP A CA 1
ATOM 704 C C . ASP A 1 87 ? 7.041 -7.341 12.413 1.00 57.72 87 ASP A C 1
ATOM 706 O O . ASP A 1 87 ? 6.166 -7.174 13.263 1.00 57.72 87 ASP A O 1
ATOM 710 N N . LEU A 1 88 ? 6.850 -6.874 11.165 1.00 68.94 88 LEU A N 1
ATOM 711 C CA . LEU A 1 88 ? 5.676 -6.027 10.830 1.00 68.94 88 LEU A CA 1
ATOM 712 C C . LEU A 1 88 ? 4.354 -6.797 10.967 1.00 68.94 88 LEU A C 1
ATOM 714 O O . LEU A 1 88 ? 3.417 -6.330 11.610 1.00 68.94 88 LEU A O 1
ATOM 718 N N . GLY A 1 89 ? 4.274 -7.999 10.388 1.00 68.31 89 GLY A N 1
ATOM 719 C CA . GLY A 1 89 ? 3.065 -8.825 10.440 1.00 68.31 89 GLY A CA 1
ATOM 720 C C . GLY A 1 89 ? 2.704 -9.233 11.871 1.00 68.31 89 GLY A C 1
ATOM 721 O O . GLY A 1 89 ? 1.529 -9.262 12.238 1.00 68.31 89 GLY A O 1
ATOM 722 N N . THR A 1 90 ? 3.709 -9.499 12.708 1.00 69.69 90 THR A N 1
ATOM 723 C CA . THR A 1 90 ? 3.520 -9.766 14.139 1.00 69.69 90 THR A CA 1
ATOM 724 C C . THR A 1 90 ? 3.090 -8.503 14.882 1.00 69.69 90 THR A C 1
ATOM 726 O O . THR A 1 90 ? 2.135 -8.551 15.659 1.00 69.69 90 THR A O 1
ATOM 729 N N . THR A 1 91 ? 3.719 -7.362 14.599 1.00 74.06 91 THR A N 1
ATOM 730 C CA . THR A 1 91 ? 3.420 -6.083 15.252 1.00 74.06 91 THR A CA 1
ATOM 731 C C . THR A 1 91 ? 2.015 -5.597 14.927 1.00 74.06 91 THR A C 1
ATOM 733 O O . THR A 1 91 ? 1.246 -5.302 15.839 1.00 74.06 91 THR A O 1
ATOM 736 N N . LEU A 1 92 ? 1.609 -5.633 13.659 1.00 75.81 92 LEU A N 1
ATOM 737 C CA . LEU A 1 92 ? 0.254 -5.283 13.244 1.00 75.81 92 LEU A CA 1
ATOM 738 C C . LEU A 1 92 ? -0.796 -6.190 13.931 1.00 75.81 92 LEU A C 1
ATOM 740 O O . LEU A 1 92 ? -1.861 -5.717 14.335 1.00 75.81 92 LEU A O 1
ATOM 744 N N . LYS A 1 93 ? -0.505 -7.487 14.143 1.00 76.00 93 LYS A N 1
ATOM 745 C CA . LYS A 1 93 ? -1.422 -8.401 14.857 1.00 76.00 93 LYS A CA 1
ATOM 746 C C . LYS A 1 93 ? -1.493 -8.084 16.337 1.00 76.00 93 LYS A C 1
ATOM 748 O O . LYS A 1 93 ? -2.565 -8.191 16.932 1.00 76.00 93 LYS A O 1
ATOM 753 N N . ILE A 1 94 ? -0.364 -7.713 16.937 1.00 77.50 94 ILE A N 1
ATOM 754 C CA . ILE A 1 94 ? -0.318 -7.229 18.313 1.00 77.50 94 ILE A CA 1
ATOM 755 C C . ILE A 1 94 ? -1.161 -5.954 18.424 1.00 77.50 94 ILE A C 1
ATOM 757 O O . ILE A 1 94 ? -2.018 -5.897 19.299 1.00 77.50 94 ILE A O 1
ATOM 761 N N . MET A 1 95 ? -1.035 -4.993 17.505 1.00 75.19 95 MET A N 1
ATOM 762 C CA . MET A 1 95 ? -1.851 -3.771 17.500 1.00 75.19 95 MET A CA 1
ATOM 763 C C . MET A 1 95 ? -3.350 -4.053 17.348 1.00 75.19 95 MET A C 1
ATOM 765 O O . MET A 1 95 ? -4.151 -3.500 18.105 1.00 75.19 95 MET A O 1
ATOM 769 N N . LYS A 1 96 ? -3.737 -4.964 16.441 1.00 76.81 96 LYS A N 1
ATOM 770 C CA . LYS A 1 96 ? -5.131 -5.422 16.298 1.00 76.81 96 LYS A CA 1
ATOM 771 C C . LYS A 1 96 ? -5.639 -6.056 17.597 1.00 76.81 96 LYS A C 1
ATOM 773 O O . LYS A 1 96 ? -6.732 -5.734 18.053 1.00 76.81 96 LYS A O 1
ATOM 778 N N . LYS A 1 97 ? -4.831 -6.906 18.246 1.00 79.19 97 LYS A N 1
ATOM 779 C CA . LYS A 1 97 ? -5.161 -7.520 19.549 1.00 79.19 97 LYS A CA 1
ATOM 780 C C . LYS A 1 97 ? -5.245 -6.508 20.693 1.00 79.19 97 LYS A C 1
ATOM 782 O O . LYS A 1 97 ? -6.051 -6.700 21.597 1.00 79.19 97 LYS A O 1
ATOM 787 N N . LEU A 1 98 ? -4.433 -5.454 20.659 1.00 79.00 98 LEU A N 1
ATOM 788 C CA . LEU A 1 98 ? -4.464 -4.350 21.621 1.00 79.00 98 LEU A CA 1
ATOM 789 C C . LEU A 1 98 ? -5.622 -3.370 21.363 1.00 79.00 98 LEU A C 1
ATOM 791 O O . LEU A 1 98 ? -5.823 -2.458 22.160 1.00 79.00 98 LEU A O 1
ATOM 795 N N . GLY A 1 99 ? -6.391 -3.550 20.281 1.00 75.00 99 GLY A N 1
ATOM 796 C CA . GLY A 1 99 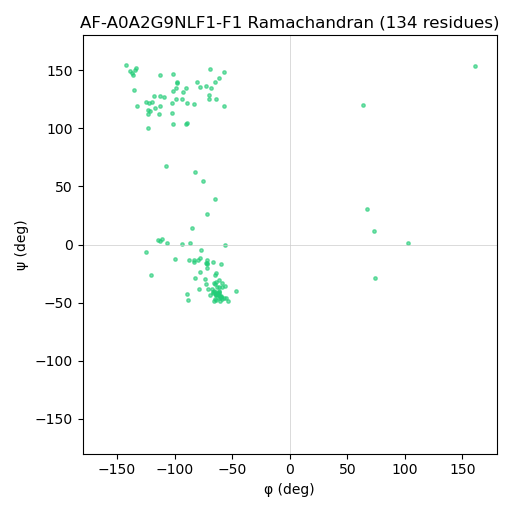? -7.509 -2.679 19.913 1.00 75.00 99 GLY A CA 1
ATOM 797 C C . GLY A 1 99 ? -7.087 -1.319 19.355 1.00 75.00 99 GLY A C 1
ATOM 798 O O . GLY A 1 99 ? -7.934 -0.444 19.212 1.00 75.00 99 GLY A O 1
ATOM 799 N N . LYS A 1 100 ? -5.797 -1.146 19.038 1.00 74.19 100 LYS A N 1
ATOM 800 C CA . LYS A 1 100 ? -5.238 0.086 18.461 1.00 74.19 100 LYS A CA 1
ATOM 801 C C . LYS A 1 100 ? -5.408 0.180 16.941 1.00 74.19 100 LYS A C 1
ATOM 803 O O . LYS A 1 100 ? -5.202 1.239 16.374 1.00 74.19 100 LYS A O 1
ATOM 808 N N . LEU A 1 101 ? -5.774 -0.925 16.290 1.00 75.00 101 LEU A N 1
ATOM 809 C CA . LEU A 1 101 ? -5.911 -1.040 14.838 1.00 75.00 101 LEU A CA 1
ATOM 810 C C . LEU A 1 101 ? -7.241 -1.734 14.512 1.00 75.00 101 LEU A C 1
ATOM 812 O O . LEU A 1 101 ? -7.442 -2.879 14.929 1.00 75.00 101 LEU A O 1
ATOM 816 N N . LYS A 1 102 ? -8.147 -1.068 13.782 1.00 75.06 102 LYS A N 1
ATOM 817 C CA . LYS A 1 102 ? -9.416 -1.670 13.327 1.00 75.06 102 LYS A CA 1
ATOM 818 C C . LYS A 1 102 ? -9.252 -2.366 11.986 1.00 75.06 102 LYS A C 1
ATOM 820 O O . LYS A 1 102 ? -9.694 -3.505 11.841 1.00 75.06 102 LYS A O 1
ATOM 825 N N . SER A 1 103 ? -8.618 -1.698 11.026 1.00 76.88 103 SER A N 1
ATOM 826 C CA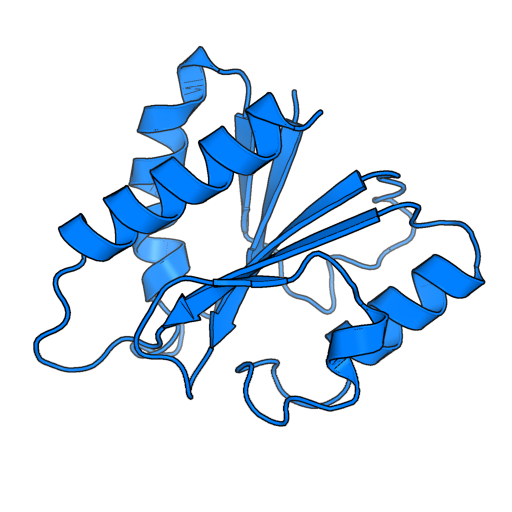 . SER A 1 103 ? -8.355 -2.250 9.701 1.00 76.88 103 SER A CA 1
ATOM 827 C C . SER A 1 103 ? -6.951 -1.897 9.218 1.00 76.88 103 SER A C 1
ATOM 829 O O . SER A 1 103 ? -6.385 -0.870 9.587 1.00 76.88 103 SER A O 1
ATOM 831 N N . VAL A 1 104 ? -6.367 -2.781 8.410 1.00 79.19 104 VAL A N 1
ATOM 832 C CA . VAL A 1 104 ? -5.097 -2.527 7.732 1.00 79.19 104 VAL A CA 1
ATOM 833 C C . VAL A 1 104 ? -5.199 -2.981 6.291 1.00 79.19 104 VAL A C 1
ATOM 835 O O . VAL A 1 104 ? -5.662 -4.085 6.012 1.00 79.19 104 VAL A O 1
ATOM 838 N N . LYS A 1 105 ? -4.755 -2.124 5.379 1.00 83.56 105 LYS A N 1
ATOM 839 C CA . LYS A 1 105 ? -4.606 -2.434 3.964 1.00 83.56 105 LYS A CA 1
ATOM 840 C C . LYS A 1 105 ? -3.151 -2.263 3.576 1.00 83.56 105 LYS A C 1
ATOM 842 O O . LYS A 1 105 ? -2.597 -1.185 3.745 1.00 83.56 105 LYS A O 1
ATOM 847 N N . ILE A 1 106 ? -2.540 -3.316 3.054 1.00 81.44 106 ILE A N 1
ATOM 848 C CA . ILE A 1 106 ? -1.150 -3.304 2.600 1.00 81.44 106 ILE A CA 1
ATOM 849 C C . ILE A 1 106 ? -1.150 -3.458 1.085 1.00 81.44 106 ILE A C 1
ATOM 851 O O . ILE A 1 106 ? -1.647 -4.452 0.559 1.00 81.44 106 ILE A O 1
ATOM 855 N N . ILE A 1 107 ? -0.623 -2.466 0.382 1.00 83.25 107 ILE A N 1
ATOM 856 C CA . ILE A 1 107 ? -0.392 -2.495 -1.057 1.00 83.25 107 ILE A CA 1
ATOM 857 C C . ILE A 1 107 ? 1.011 -3.056 -1.264 1.00 83.25 107 ILE A C 1
ATOM 859 O O . ILE A 1 107 ? 2.002 -2.370 -1.038 1.00 83.25 107 ILE A O 1
ATOM 863 N N . CYS A 1 108 ? 1.090 -4.313 -1.676 1.00 79.75 108 CYS A N 1
ATOM 864 C CA . CYS A 1 108 ? 2.348 -4.965 -1.997 1.00 79.75 108 CYS A CA 1
ATOM 865 C C . CYS A 1 108 ? 2.746 -4.613 -3.432 1.00 79.75 108 CYS A C 1
ATOM 867 O O . CYS A 1 108 ? 2.006 -4.907 -4.379 1.00 79.75 108 CYS A O 1
ATOM 869 N N . VAL A 1 109 ? 3.910 -3.996 -3.579 1.00 80.62 109 VAL A N 1
ATOM 870 C CA . VAL A 1 109 ? 4.521 -3.570 -4.836 1.00 80.62 109 VAL A CA 1
ATOM 871 C C . VAL A 1 109 ? 5.602 -4.585 -5.206 1.00 80.62 109 VAL A C 1
ATOM 873 O O . VAL A 1 109 ? 6.392 -4.942 -4.343 1.00 80.62 109 VAL A O 1
ATOM 876 N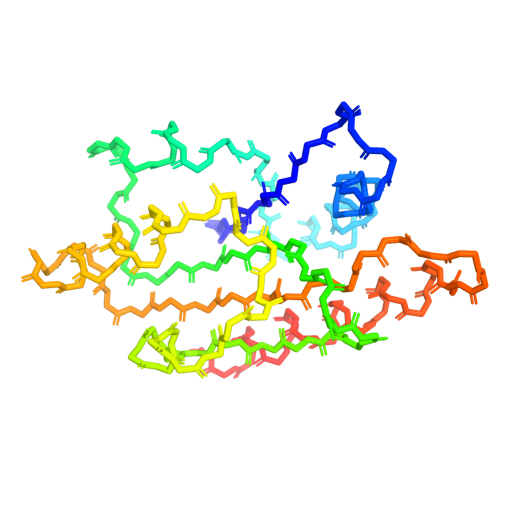 N . PRO A 1 110 ? 5.668 -5.088 -6.447 1.00 75.88 110 PRO A N 1
ATOM 877 C CA . PRO A 1 110 ? 6.724 -6.023 -6.834 1.00 75.88 110 PRO A CA 1
ATOM 878 C C . PRO A 1 110 ? 8.115 -5.387 -6.695 1.00 75.88 110 PRO A C 1
ATOM 880 O O . PRO A 1 110 ? 8.281 -4.208 -7.009 1.00 75.88 110 PRO A O 1
ATOM 883 N N . GLN A 1 111 ? 9.113 -6.170 -6.269 1.00 72.50 111 GLN A N 1
ATOM 884 C CA . GLN A 1 111 ? 10.514 -5.729 -6.297 1.00 72.50 111 GLN A CA 1
ATOM 885 C C . GLN A 1 111 ? 10.938 -5.331 -7.713 1.00 72.50 111 GLN A C 1
ATOM 887 O O . GLN A 1 111 ? 10.474 -5.912 -8.701 1.00 72.50 111 GLN A O 1
ATOM 892 N N . TYR A 1 112 ? 11.844 -4.361 -7.820 1.00 64.44 112 TYR A N 1
ATOM 893 C CA . TYR A 1 112 ? 12.358 -3.954 -9.123 1.00 64.44 112 TYR A CA 1
ATOM 894 C C . TYR A 1 112 ? 13.135 -5.104 -9.785 1.00 64.44 112 TYR A C 1
ATOM 896 O O . TYR A 1 112 ? 14.088 -5.628 -9.211 1.00 64.44 112 TYR A O 1
ATOM 904 N N . PHE A 1 113 ? 12.758 -5.478 -11.010 1.00 64.81 113 PHE A N 1
ATOM 905 C CA . PHE A 1 113 ? 13.544 -6.365 -11.868 1.00 64.81 113 PHE A CA 1
ATOM 906 C C . PHE A 1 113 ? 13.639 -5.802 -13.289 1.00 64.81 113 PHE A C 1
ATOM 908 O O . PHE A 1 113 ? 12.760 -5.074 -13.757 1.00 64.81 113 PHE A O 1
ATOM 915 N N . GLU A 1 114 ? 14.721 -6.142 -13.989 1.00 56.75 114 GLU A N 1
ATOM 916 C CA . GLU A 1 114 ? 14.990 -5.671 -15.349 1.00 56.75 114 GLU A CA 1
ATOM 917 C C . GLU A 1 114 ? 13.822 -6.039 -16.291 1.00 56.75 114 GLU A C 1
ATOM 919 O O . GLU A 1 114 ? 13.486 -7.212 -16.464 1.00 56.75 114 GLU A O 1
ATOM 924 N N . GLY A 1 115 ? 13.173 -5.026 -16.880 1.00 64.25 115 GLY A N 1
ATOM 925 C CA . GLY A 1 115 ? 12.002 -5.190 -17.754 1.00 64.25 115 GLY A CA 1
ATOM 926 C C . GLY A 1 115 ? 10.642 -4.871 -17.118 1.00 64.25 115 GLY A C 1
ATOM 927 O O . GLY A 1 115 ? 9.625 -4.982 -17.807 1.00 64.25 115 GLY A O 1
ATOM 928 N N . ILE A 1 116 ? 10.598 -4.448 -15.851 1.00 68.94 116 ILE A N 1
ATOM 929 C CA . ILE A 1 116 ? 9.408 -3.818 -15.265 1.00 68.94 116 ILE A CA 1
ATOM 930 C C . ILE A 1 116 ? 9.163 -2.440 -15.900 1.00 68.94 116 ILE A C 1
ATOM 932 O O . ILE A 1 116 ? 10.070 -1.618 -16.006 1.00 68.94 116 ILE A O 1
ATOM 936 N N . ASP A 1 117 ? 7.907 -2.166 -16.257 1.00 76.75 117 ASP A N 1
ATOM 937 C CA . ASP A 1 117 ? 7.438 -0.824 -16.611 1.00 76.75 117 ASP A CA 1
ATOM 938 C C . ASP A 1 117 ? 6.959 -0.099 -15.341 1.00 76.75 117 ASP A C 1
ATOM 940 O O . ASP A 1 117 ? 5.886 -0.390 -14.805 1.00 76.75 117 ASP A O 1
ATOM 944 N N . GLU A 1 118 ? 7.771 0.837 -14.846 1.00 73.44 118 GLU A N 1
ATOM 945 C CA . GLU A 1 118 ? 7.460 1.645 -13.658 1.00 73.44 118 GLU A CA 1
ATOM 946 C C . GLU A 1 118 ? 6.165 2.452 -13.823 1.00 73.44 118 GLU A C 1
ATOM 948 O O . GLU A 1 118 ? 5.424 2.637 -12.858 1.00 73.44 118 GLU A O 1
ATOM 953 N N . GLY A 1 119 ? 5.861 2.901 -15.046 1.00 78.00 119 GLY A N 1
ATOM 954 C CA . GLY A 1 119 ? 4.631 3.630 -15.345 1.00 78.00 119 GLY A CA 1
ATOM 955 C C . GLY A 1 119 ? 3.404 2.745 -15.158 1.00 78.00 119 GLY A C 1
ATOM 956 O O . GLY A 1 119 ? 2.417 3.172 -14.561 1.00 78.00 119 GLY A O 1
ATOM 957 N N . LYS A 1 120 ? 3.498 1.480 -15.577 1.00 81.88 120 LYS A N 1
ATOM 958 C CA . LYS A 1 120 ? 2.433 0.499 -15.359 1.00 81.88 120 LYS A CA 1
ATOM 959 C C . LYS A 1 120 ? 2.210 0.214 -13.873 1.00 81.88 120 LYS A C 1
ATOM 961 O O . LYS A 1 120 ? 1.068 0.186 -13.431 1.00 81.88 120 LYS A O 1
ATOM 966 N N . ILE A 1 121 ? 3.280 0.054 -13.093 1.00 81.25 121 ILE A N 1
ATOM 967 C CA . ILE A 1 121 ? 3.169 -0.148 -11.638 1.00 81.25 121 ILE A CA 1
ATOM 968 C C . ILE A 1 121 ? 2.559 1.073 -10.954 1.00 81.25 121 ILE A C 1
ATOM 970 O O . ILE A 1 121 ? 1.709 0.924 -10.077 1.00 81.25 121 ILE A O 1
ATOM 974 N N . LEU A 1 122 ? 2.972 2.278 -11.352 1.00 82.25 122 LEU A N 1
ATOM 975 C CA . LEU A 1 122 ? 2.399 3.515 -10.834 1.00 82.25 122 LEU A CA 1
ATOM 976 C C . LEU A 1 122 ? 0.886 3.554 -11.079 1.00 82.25 122 LEU A C 1
ATOM 978 O O . LEU A 1 122 ? 0.131 3.901 -10.171 1.00 82.25 122 LEU A O 1
ATOM 982 N N . ASP A 1 123 ? 0.446 3.213 -12.289 1.00 84.69 123 ASP A N 1
ATOM 983 C CA . ASP A 1 123 ? -0.972 3.200 -12.639 1.00 84.69 123 ASP A CA 1
ATOM 984 C C . ASP A 1 123 ? -1.739 2.116 -11.866 1.00 84.69 123 ASP A C 1
ATOM 986 O O . ASP A 1 123 ? -2.795 2.422 -11.308 1.00 84.69 123 ASP A O 1
ATOM 990 N N . ASP A 1 124 ? -1.171 0.915 -11.714 1.00 85.69 124 ASP A N 1
ATOM 991 C CA . ASP A 1 124 ? -1.754 -0.163 -10.905 1.00 85.69 124 ASP A CA 1
ATOM 992 C C . ASP A 1 124 ? -1.916 0.267 -9.430 1.00 85.69 124 ASP A C 1
ATOM 994 O O . ASP A 1 124 ? -2.976 0.079 -8.828 1.00 85.69 124 ASP A O 1
ATOM 998 N N . ILE A 1 125 ? -0.899 0.901 -8.830 1.00 85.12 125 ILE A N 1
ATOM 999 C CA . ILE A 1 125 ? -0.976 1.423 -7.453 1.00 85.12 125 ILE A CA 1
ATOM 1000 C C . ILE A 1 125 ? -2.027 2.527 -7.353 1.00 85.12 125 ILE A C 1
ATOM 1002 O O . ILE A 1 125 ? -2.805 2.546 -6.398 1.00 85.12 125 ILE A O 1
ATOM 1006 N N . CYS A 1 126 ? -2.084 3.437 -8.331 1.00 85.31 126 CYS A N 1
ATOM 1007 C CA . CYS A 1 126 ? -3.094 4.492 -8.359 1.00 85.31 126 CYS A CA 1
ATOM 1008 C C . CYS A 1 126 ? -4.507 3.902 -8.367 1.00 85.31 126 CYS A C 1
ATOM 1010 O O . CYS A 1 126 ? -5.353 4.340 -7.586 1.00 85.31 126 CYS A O 1
ATOM 1012 N N . GLU A 1 127 ? -4.755 2.900 -9.212 1.00 87.25 127 GLU A N 1
ATOM 1013 C CA . GLU A 1 127 ? -6.045 2.220 -9.294 1.00 87.25 127 GLU A CA 1
ATOM 1014 C C . GLU A 1 127 ? -6.403 1.562 -7.956 1.00 87.25 127 GLU A C 1
ATOM 1016 O O . GLU A 1 127 ? -7.505 1.768 -7.444 1.00 87.25 127 GLU A O 1
ATOM 1021 N N . LYS A 1 128 ? -5.449 0.872 -7.314 1.00 86.25 128 LYS A N 1
ATOM 1022 C CA . LYS A 1 128 ? -5.659 0.263 -5.991 1.00 86.25 128 LYS A CA 1
ATOM 1023 C C . LYS A 1 128 ? -5.944 1.273 -4.891 1.00 86.25 128 LYS A C 1
ATOM 1025 O O . LYS A 1 128 ? -6.855 1.054 -4.094 1.00 86.25 128 LYS A O 1
ATOM 1030 N N . ILE A 1 129 ? -5.238 2.400 -4.860 1.00 85.50 129 ILE A N 1
ATOM 1031 C CA . ILE A 1 129 ? -5.530 3.474 -3.904 1.00 85.50 129 ILE A CA 1
ATOM 1032 C C . ILE A 1 129 ? -6.942 4.023 -4.147 1.00 85.50 129 ILE A C 1
ATOM 1034 O O . ILE A 1 129 ? -7.696 4.225 -3.195 1.00 85.50 129 ILE A O 1
ATOM 1038 N N . GLU A 1 130 ? -7.348 4.230 -5.401 1.00 85.44 130 GLU A N 1
ATOM 1039 C CA . GLU A 1 130 ? -8.704 4.688 -5.713 1.00 85.44 130 GLU A CA 1
ATOM 1040 C C . GLU A 1 130 ? -9.794 3.679 -5.329 1.00 85.44 130 GLU A C 1
ATOM 1042 O O . GLU A 1 130 ? -10.834 4.089 -4.811 1.00 85.44 130 GLU A O 1
ATOM 1047 N N . GLU A 1 131 ? -9.579 2.380 -5.551 1.00 84.88 131 GLU A N 1
ATOM 1048 C CA . GLU A 1 131 ? -10.492 1.312 -5.117 1.00 84.88 131 GLU A CA 1
ATOM 1049 C C . GLU A 1 131 ? -10.667 1.312 -3.593 1.00 84.88 131 GLU A C 1
ATOM 1051 O O . GLU A 1 131 ? -11.796 1.269 -3.090 1.00 84.88 131 GLU A O 1
ATOM 1056 N N . ILE A 1 132 ? -9.561 1.434 -2.852 1.00 81.62 132 ILE A N 1
ATOM 1057 C CA . ILE A 1 132 ? -9.566 1.519 -1.387 1.00 81.62 132 ILE A CA 1
ATOM 1058 C C . ILE A 1 132 ? -10.337 2.754 -0.916 1.00 81.62 132 ILE A C 1
ATOM 1060 O O . ILE A 1 132 ? -11.087 2.677 0.058 1.00 81.62 132 ILE A O 1
ATOM 1064 N N . MET A 1 133 ? -10.174 3.883 -1.607 1.00 77.44 133 MET A N 1
ATOM 1065 C CA . MET A 1 133 ? -10.853 5.131 -1.264 1.00 77.44 133 MET A CA 1
ATOM 1066 C C . MET A 1 133 ? -12.339 5.143 -1.616 1.00 77.44 133 MET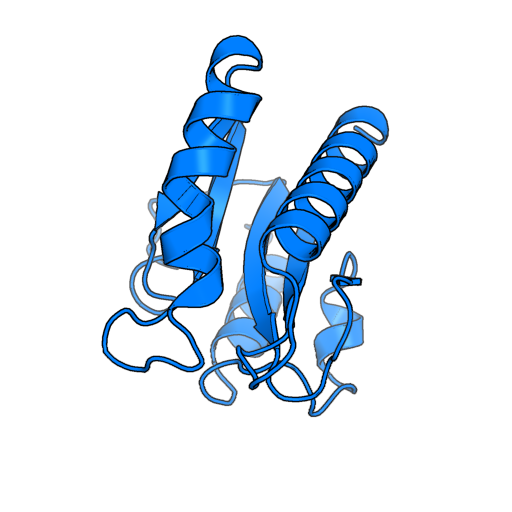 A C 1
ATOM 1068 O O . MET A 1 133 ? -13.088 5.831 -0.937 1.00 77.44 133 MET A O 1
ATOM 1072 N N . LYS A 1 134 ? -12.773 4.413 -2.651 1.00 75.50 134 LYS A N 1
ATOM 1073 C CA . LYS A 1 134 ? -14.197 4.269 -3.015 1.00 75.50 134 LYS A CA 1
ATOM 1074 C C . LYS A 1 134 ? -14.945 3.283 -2.116 1.00 75.50 134 LYS A C 1
ATOM 1076 O O . LYS A 1 134 ? -16.167 3.351 -2.035 1.00 75.50 134 LYS A O 1
ATOM 1081 N N . SER A 1 135 ? -14.221 2.352 -1.497 1.00 60.19 135 SER A N 1
ATOM 1082 C CA . SER A 1 135 ? -14.781 1.303 -0.634 1.00 60.19 135 SER A CA 1
ATOM 1083 C C . SER A 1 135 ? -14.948 1.734 0.833 1.00 60.19 135 SER A C 1
ATOM 1085 O O . SER A 1 135 ? -15.371 0.919 1.649 1.00 60.19 135 SER A O 1
ATOM 1087 N N . ASN A 1 136 ? -14.610 2.987 1.158 1.00 50.88 136 ASN A N 1
ATOM 1088 C CA . ASN A 1 136 ? -14.741 3.639 2.467 1.00 50.88 136 ASN A CA 1
ATOM 1089 C C . ASN A 1 136 ? -15.649 4.866 2.345 1.00 50.88 136 ASN A C 1
ATOM 1091 O O . ASN A 1 136 ? -16.410 5.135 3.298 1.00 50.88 136 ASN A O 1
#

Foldseek 3Di:
DAEEEEEFDPVDLQGCLSVVCQVVVCVVCVVVVYHYHYDYLVRQLPPPPLDQEYHYEAEWAQDPAKDKDWDLVCVVPCPTRPDVPDDNSVSVVVCVVVVSYNIYIYTYQYTDDPPDDSVVSSVRVVVVVVVVVVVD

Solvent-accessible surface area (backbone atoms only — not comparable to full-atom values): 7845 Å² total; per-residue (Å²): 118,52,67,34,38,35,36,64,41,85,90,37,79,46,34,26,53,62,60,70,46,40,62,57,49,37,64,75,30,45,92,72,42,42,46,73,41,82,43,54,78,83,68,55,75,44,94,85,63,76,48,49,70,40,39,38,33,34,41,12,71,71,41,93,54,73,44,78,44,66,51,72,81,59,58,81,74,55,100,42,60,51,59,96,63,80,52,67,72,49,47,54,49,50,34,39,73,70,67,51,32,78,44,46,34,37,38,32,34,40,37,60,56,97,86,67,58,67,68,60,52,53,50,52,50,51,52,52,53,50,52,58,61,72,76,105

Mean predicted aligned error: 8.77 Å

pLDDT: mean 71.45, std 11.75, range [39.75, 87.25]

Nearest PDB structures (foldseek):
  3czc-assembly1_A  TM=4.773E-01  e=2.094E-01  Streptococcus mutans
  3a11-assembly1_F  TM=3.401E-01  e=3.779E-01  Thermococcus kodakarensis KOD1
  6jly-assembly1_A  TM=3.408E-01  e=9.466E-01  Schizosaccharomyces pombe 972h-
  8tqz-assembly1_H  TM=3.293E-01  e=2.887E+00  Homo sapiens
  7d46-assembly1_A  TM=2.996E-01  e=2.887E+00  Homo sapiens

Radius of gyration: 14.13 Å; Cα contacts (8 Å, |Δi|>4): 212; chains: 1; bounding box: 35×36×39 Å